Protein AF-A0A4Q4XQJ6-F1 (afdb_monomer)

pLDDT: mean 72.18, std 16.99, range [36.03, 94.44]

Foldseek 3Di:
DDDDPPDDPPPPPPDDPVLVVVVVVVLVVLVVLVVLLVVLVVCVVVVHDDDPVSVVSNVVSVPDDDPVPDDDSVCVVVVVVVCVVPCVVVVVCVVVVNPDDPVVVVVVVVVVVVVVVVVVVVVVVVVVVVVVDDDDDDDPDPCVVVVVVVPD

Mean predicted aligned error: 17.69 Å

Secondary structure (DSSP, 8-state):
----------------HHHHHHHHHHHHHHHHHHHHHHHHHHHHHTTPPPPHHHHHHHHHHHTS--TTTSPPHHHHHHHHHHHHHTSHHHHHHHHTTPPPP-HHHHHHHHHHHHHHHHHHHHHHHHHHHHTTSS-PPPP--TTHHHHHHT--

Sequence (152 aa):
MLSETISASEDVYDYSWDFIHYTSQIQSSYYSLRMLKQILDAVVALKQDLTESFTELRESLISLPTIAEWPTFGDMSGLLSDFASKETLTTVTDILGIPPIDLAQVAAEGTKSKKKKKRKQKQDALRHTVRRNGKRSPSLNPFAILSQASQE

Radius of gyration: 26.63 Å; Cα contacts (8 Å, |Δi|>4): 32; chains: 1; bounding box: 70×65×47 Å

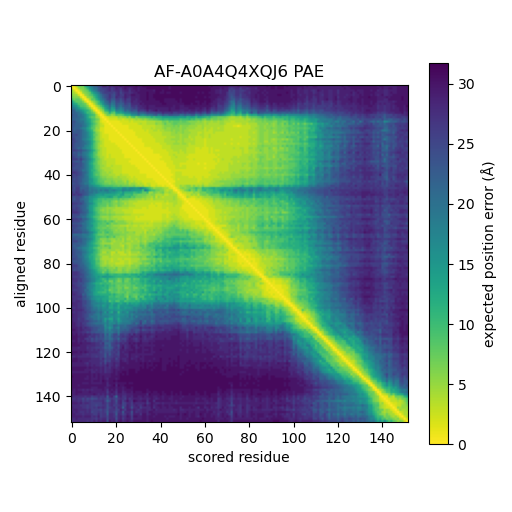Structure (mmCIF, N/CA/C/O backbone):
data_AF-A0A4Q4XQJ6-F1
#
_entry.id   AF-A0A4Q4XQJ6-F1
#
loop_
_atom_site.group_PDB
_atom_site.id
_atom_site.type_symbol
_atom_site.label_atom_id
_atom_site.label_alt_id
_atom_site.label_comp_id
_atom_site.label_asym_id
_atom_site.label_entity_id
_atom_site.label_seq_id
_atom_site.pdbx_PDB_ins_code
_atom_site.Cartn_x
_atom_site.Cartn_y
_atom_site.Cartn_z
_atom_site.occupancy
_atom_site.B_iso_or_equiv
_atom_site.auth_seq_id
_atom_site.auth_comp_id
_atom_site.auth_asym_id
_atom_site.auth_atom_id
_atom_site.pdbx_PDB_model_num
ATOM 1 N N . MET A 1 1 ? 9.582 -46.996 -15.811 1.00 36.03 1 MET A N 1
ATOM 2 C CA . MET A 1 1 ? 9.770 -46.044 -16.921 1.00 36.03 1 MET A CA 1
ATOM 3 C C . MET A 1 1 ? 9.646 -44.650 -16.342 1.00 36.03 1 MET A C 1
ATOM 5 O O . MET A 1 1 ? 8.543 -44.210 -16.061 1.00 36.03 1 MET A O 1
ATOM 9 N N . LEU A 1 2 ? 10.790 -44.048 -16.024 1.00 41.22 2 LEU A N 1
ATOM 10 C CA . LEU A 1 2 ? 10.903 -42.687 -15.509 1.00 41.22 2 LEU A CA 1
ATOM 11 C C . LEU A 1 2 ? 11.041 -41.773 -16.725 1.00 41.22 2 LEU A C 1
ATOM 13 O O . LEU A 1 2 ? 12.142 -41.568 -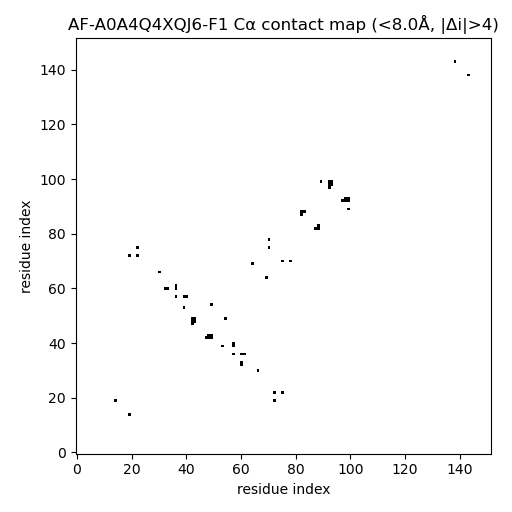17.223 1.00 41.22 2 LEU A O 1
ATOM 17 N N . SER A 1 3 ? 9.916 -41.313 -17.260 1.00 43.69 3 SER A N 1
ATOM 18 C CA . SER A 1 3 ? 9.894 -40.279 -18.293 1.00 43.69 3 SER A CA 1
ATOM 19 C C . SER A 1 3 ? 10.019 -38.918 -17.621 1.00 43.69 3 SER A C 1
ATOM 21 O O . SER A 1 3 ? 9.042 -38.290 -17.226 1.00 43.69 3 SER A O 1
ATOM 23 N N . GLU A 1 4 ? 11.279 -38.556 -17.418 1.00 43.84 4 GLU A N 1
ATOM 24 C CA . GLU A 1 4 ? 11.865 -37.249 -17.695 1.00 43.84 4 GLU A CA 1
ATOM 25 C C . GLU A 1 4 ? 10.933 -36.306 -18.483 1.00 43.84 4 GLU A C 1
ATOM 27 O O . GLU A 1 4 ? 10.807 -36.385 -19.702 1.00 43.84 4 GLU A O 1
ATOM 32 N N . THR A 1 5 ? 10.288 -35.386 -17.768 1.00 43.84 5 THR A N 1
ATOM 33 C CA . THR A 1 5 ? 9.771 -34.132 -18.329 1.00 43.84 5 THR A CA 1
ATOM 34 C C . THR A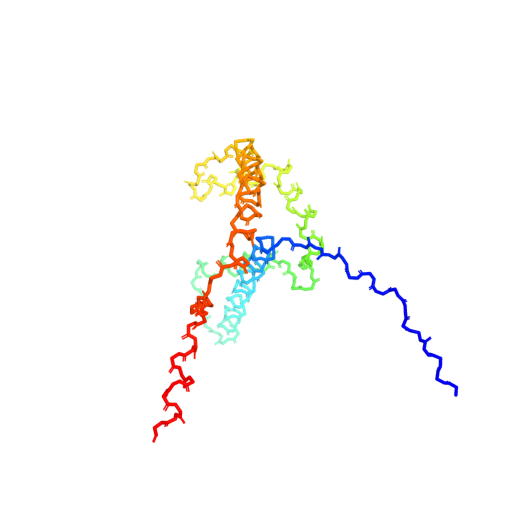 1 5 ? 10.506 -32.980 -17.657 1.00 43.84 5 THR A C 1
ATOM 36 O O . THR A 1 5 ? 9.938 -32.207 -16.890 1.00 43.84 5 THR A O 1
ATOM 39 N N . ILE A 1 6 ? 11.812 -32.907 -17.912 1.00 47.81 6 ILE A N 1
ATOM 40 C CA . ILE A 1 6 ? 12.583 -31.675 -17.772 1.00 47.81 6 ILE A CA 1
ATOM 41 C C . ILE A 1 6 ? 12.646 -31.073 -19.173 1.00 47.81 6 ILE A C 1
ATOM 43 O O . ILE A 1 6 ? 13.465 -31.480 -19.994 1.00 47.81 6 ILE A O 1
ATOM 47 N N . SER A 1 7 ? 11.760 -30.127 -19.474 1.00 40.50 7 SER A N 1
ATOM 48 C CA . SER A 1 7 ? 12.067 -29.106 -20.476 1.00 40.50 7 SER A CA 1
ATOM 49 C C . SER A 1 7 ? 11.046 -27.982 -20.500 1.00 40.50 7 SER A C 1
ATOM 51 O O . SER A 1 7 ? 9.846 -28.228 -20.559 1.00 40.50 7 SER A O 1
ATOM 53 N N . ALA A 1 8 ? 11.605 -26.774 -20.557 1.00 43.41 8 ALA A N 1
ATOM 54 C CA . ALA A 1 8 ? 10.983 -25.470 -20.755 1.00 43.41 8 ALA A CA 1
ATOM 55 C C . ALA A 1 8 ? 10.351 -24.792 -19.524 1.00 43.41 8 ALA A C 1
ATOM 57 O O . ALA A 1 8 ? 9.213 -24.339 -19.573 1.00 43.41 8 ALA A O 1
ATOM 58 N N . SER A 1 9 ? 11.128 -24.602 -18.452 1.00 42.09 9 SER A N 1
ATOM 59 C CA . SER A 1 9 ? 11.056 -23.327 -17.724 1.00 42.09 9 SER A CA 1
ATOM 60 C C . SER A 1 9 ? 12.169 -22.428 -18.264 1.00 42.09 9 SER A C 1
ATOM 62 O O . SER A 1 9 ? 13.330 -22.554 -17.877 1.00 42.09 9 SER A O 1
ATOM 64 N N . GLU A 1 10 ? 11.834 -21.581 -19.237 1.00 43.62 10 GLU A N 1
ATOM 65 C CA . GLU A 1 10 ? 12.689 -20.460 -19.626 1.00 43.62 10 GLU A CA 1
ATOM 66 C C . GLU A 1 10 ? 12.804 -19.500 -18.432 1.00 43.62 10 GLU A C 1
ATOM 68 O O . GLU A 1 10 ? 11.981 -18.608 -18.244 1.00 43.62 10 GLU A O 1
ATOM 73 N N . ASP A 1 11 ? 13.825 -19.687 -17.600 1.00 56.44 11 ASP A N 1
ATOM 74 C CA . ASP A 1 11 ? 14.255 -18.670 -16.644 1.00 56.44 11 ASP A CA 1
ATOM 75 C C . ASP A 1 11 ? 14.937 -17.531 -17.409 1.00 56.44 11 ASP A C 1
ATOM 77 O O . ASP A 1 11 ? 16.153 -17.554 -17.591 1.00 56.44 11 ASP A O 1
ATOM 81 N N . VAL A 1 12 ? 14.191 -16.518 -17.864 1.00 53.50 12 VAL A N 1
ATOM 82 C CA . VAL A 1 12 ? 14.805 -15.234 -18.257 1.00 53.50 12 VAL A CA 1
ATOM 83 C C . VAL A 1 12 ? 13.903 -14.045 -17.925 1.00 53.50 12 VAL A C 1
ATOM 85 O O . VAL A 1 12 ? 13.634 -13.176 -18.751 1.00 53.50 12 VAL A O 1
ATOM 88 N N . TYR A 1 13 ? 13.465 -13.948 -16.675 1.00 58.41 13 TYR A N 1
ATOM 89 C CA . TYR A 1 13 ? 13.164 -12.630 -16.132 1.00 58.41 13 TYR A CA 1
ATOM 90 C C . TYR A 1 13 ? 14.463 -12.009 -15.611 1.00 58.41 13 TYR A C 1
ATOM 92 O O . TYR A 1 13 ? 14.763 -12.063 -14.420 1.00 58.41 13 TYR A O 1
ATOM 100 N N . ASP A 1 14 ? 15.262 -11.442 -16.518 1.00 73.81 14 ASP A N 1
ATOM 101 C CA . ASP A 1 14 ? 16.475 -10.690 -16.168 1.00 73.81 14 ASP A CA 1
ATOM 102 C C . ASP A 1 14 ? 16.075 -9.291 -15.659 1.00 73.81 14 ASP A C 1
ATOM 104 O O . ASP A 1 14 ? 16.262 -8.266 -16.320 1.00 73.81 14 ASP A O 1
ATOM 108 N N . TYR A 1 15 ? 15.407 -9.249 -14.502 1.00 79.88 15 TYR A N 1
ATOM 109 C CA . TYR A 1 15 ? 15.079 -7.996 -13.832 1.00 79.88 15 TYR A CA 1
ATOM 110 C C . TYR A 1 15 ? 16.357 -7.363 -13.281 1.00 79.88 15 TYR A C 1
ATOM 112 O O . TYR A 1 15 ? 17.186 -8.028 -12.657 1.00 79.88 15 TYR A O 1
ATOM 120 N N . SER A 1 16 ? 16.511 -6.048 -13.459 1.00 87.56 16 SER A N 1
ATOM 121 C CA . SER A 1 16 ? 17.620 -5.343 -12.821 1.00 87.56 16 SER A CA 1
ATOM 122 C C . SER A 1 16 ? 17.477 -5.397 -11.299 1.00 87.56 16 SER A C 1
ATOM 124 O O . SER A 1 16 ? 16.372 -5.330 -10.758 1.00 87.56 16 SER A O 1
ATOM 126 N N . TRP A 1 17 ? 18.606 -5.456 -10.592 1.00 88.12 17 TRP A N 1
ATOM 127 C CA . TRP A 1 17 ? 18.612 -5.361 -9.130 1.00 88.12 17 TRP A CA 1
ATOM 128 C C . TRP A 1 17 ? 17.914 -4.097 -8.625 1.00 88.12 17 TRP A C 1
ATOM 130 O O . TRP A 1 17 ? 17.195 -4.160 -7.635 1.00 88.12 17 TRP A O 1
ATOM 140 N N . ASP A 1 18 ? 18.051 -2.979 -9.340 1.00 86.81 18 ASP A N 1
ATOM 141 C CA . ASP A 1 18 ? 17.365 -1.730 -9.002 1.00 86.81 18 ASP A CA 1
ATOM 142 C C . ASP A 1 18 ? 15.839 -1.896 -9.045 1.00 86.81 18 ASP A C 1
ATOM 144 O O . ASP A 1 18 ? 15.145 -1.464 -8.125 1.00 86.81 18 ASP A O 1
ATOM 148 N N . PHE A 1 19 ? 15.314 -2.575 -10.073 1.00 86.12 19 PHE A N 1
ATOM 149 C CA . PHE A 1 19 ? 13.886 -2.868 -10.179 1.00 86.12 19 PHE A CA 1
ATOM 150 C C . PHE A 1 19 ? 13.427 -3.785 -9.046 1.00 86.12 19 PHE A C 1
ATOM 152 O O . PHE A 1 19 ? 12.431 -3.487 -8.394 1.00 86.12 19 PHE A O 1
ATOM 159 N N . ILE A 1 20 ? 14.179 -4.854 -8.764 1.00 87.50 20 ILE A N 1
ATOM 160 C CA . ILE A 1 20 ? 13.864 -5.807 -7.689 1.00 87.50 20 ILE A CA 1
ATOM 161 C C . ILE A 1 20 ? 13.845 -5.114 -6.321 1.00 87.50 20 ILE A C 1
ATOM 163 O O . ILE A 1 20 ? 12.938 -5.335 -5.519 1.00 87.50 20 ILE A O 1
ATOM 167 N N . HIS A 1 21 ? 14.836 -4.270 -6.033 1.00 90.06 21 HIS A N 1
ATOM 168 C CA . HIS A 1 21 ? 14.900 -3.539 -4.771 1.00 90.06 21 HIS A CA 1
ATOM 169 C C . HIS A 1 21 ? 13.756 -2.541 -4.637 1.00 90.06 21 HIS A C 1
ATOM 171 O O . HIS A 1 21 ? 13.147 -2.455 -3.570 1.00 90.06 21 HIS A O 1
ATOM 177 N N . TYR A 1 22 ? 13.436 -1.824 -5.712 1.00 87.00 22 TYR A N 1
ATOM 178 C CA . TYR A 1 22 ? 12.352 -0.855 -5.710 1.00 87.00 22 TYR A CA 1
ATOM 179 C C . TYR A 1 22 ? 10.988 -1.515 -5.483 1.00 87.00 22 TYR A C 1
ATOM 181 O O . TYR A 1 22 ? 10.242 -1.117 -4.588 1.00 87.00 22 TYR A O 1
ATOM 189 N N . THR A 1 23 ? 10.672 -2.579 -6.223 1.00 88.06 23 THR A N 1
ATOM 190 C CA . THR A 1 23 ? 9.419 -3.318 -6.024 1.00 88.06 23 THR A CA 1
ATOM 191 C C . THR A 1 23 ? 9.372 -3.973 -4.646 1.00 88.06 23 THR A C 1
ATOM 193 O O . THR A 1 23 ? 8.333 -3.930 -3.992 1.00 88.06 23 THR A O 1
ATOM 196 N N . SER A 1 24 ? 10.493 -4.499 -4.141 1.00 88.62 24 SER A N 1
ATOM 197 C CA . SER A 1 24 ? 10.576 -5.026 -2.776 1.00 88.62 24 SER A CA 1
ATOM 198 C C . SER A 1 24 ? 10.323 -3.954 -1.714 1.00 88.62 24 SER A C 1
ATOM 200 O O . SER A 1 24 ? 9.689 -4.255 -0.702 1.00 88.62 24 SER A O 1
ATOM 202 N N . GLN A 1 25 ? 10.801 -2.722 -1.911 1.00 91.12 25 GLN A N 1
ATOM 203 C CA . GLN A 1 25 ? 10.503 -1.613 -1.004 1.00 91.12 25 GLN A CA 1
ATOM 204 C C . GLN A 1 25 ? 9.012 -1.293 -1.004 1.00 91.12 25 GLN A C 1
ATOM 206 O O . GLN A 1 25 ? 8.425 -1.211 0.071 1.00 91.12 25 GLN A O 1
ATOM 211 N N . ILE A 1 26 ? 8.386 -1.203 -2.180 1.00 88.31 26 ILE A N 1
ATOM 212 C CA . ILE A 1 26 ? 6.941 -0.971 -2.294 1.00 88.31 26 ILE A CA 1
ATOM 213 C C . ILE A 1 26 ? 6.154 -2.057 -1.549 1.00 88.31 26 ILE A C 1
ATOM 215 O O . ILE A 1 26 ? 5.289 -1.742 -0.734 1.00 88.31 26 ILE A O 1
ATOM 219 N N . GLN A 1 27 ? 6.486 -3.331 -1.781 1.00 88.69 27 GLN A N 1
ATOM 220 C CA . GLN A 1 27 ? 5.848 -4.471 -1.111 1.00 88.69 27 GLN A CA 1
ATOM 221 C C . GLN A 1 27 ? 6.011 -4.396 0.412 1.00 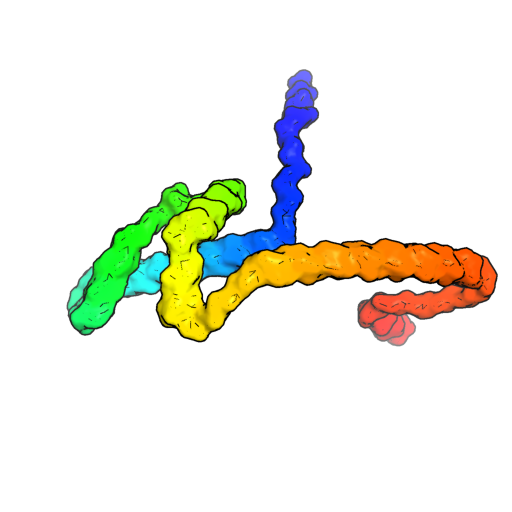88.69 27 GLN A C 1
ATOM 223 O O . GLN A 1 27 ? 5.050 -4.596 1.152 1.00 88.69 27 GLN A O 1
ATOM 228 N N . SER A 1 28 ? 7.213 -4.063 0.889 1.00 89.88 28 SER A N 1
ATOM 229 C CA . SER A 1 28 ? 7.508 -3.915 2.318 1.00 89.88 28 SER A CA 1
ATOM 230 C C . SER A 1 28 ? 6.703 -2.780 2.961 1.00 89.88 28 SER A C 1
ATOM 232 O O . SER A 1 28 ? 6.095 -2.958 4.022 1.00 89.88 28 SER A O 1
ATOM 234 N N . SER A 1 29 ? 6.629 -1.622 2.298 1.00 91.00 29 SER A N 1
ATOM 235 C CA . SER A 1 29 ? 5.823 -0.485 2.751 1.00 91.00 29 SER A CA 1
ATOM 236 C C . SER A 1 29 ? 4.343 -0.848 2.819 1.00 91.00 29 SER A C 1
ATOM 238 O O . SER A 1 29 ? 3.694 -0.623 3.839 1.00 91.00 29 SER A O 1
ATOM 240 N N . TYR A 1 30 ? 3.821 -1.477 1.770 1.00 89.88 30 TYR A N 1
ATOM 241 C CA . TYR A 1 30 ? 2.431 -1.902 1.709 1.00 89.88 30 TYR A CA 1
ATOM 242 C C . TYR A 1 30 ? 2.089 -2.945 2.790 1.00 89.88 30 TYR A C 1
ATOM 244 O O . TYR A 1 30 ? 1.080 -2.823 3.490 1.00 89.88 30 TYR A O 1
ATOM 252 N N . TYR A 1 31 ? 2.971 -3.921 3.014 1.00 91.06 31 TYR A N 1
ATOM 253 C CA . TYR A 1 31 ? 2.824 -4.889 4.101 1.00 91.06 31 TYR A CA 1
ATOM 254 C C . TYR A 1 31 ? 2.807 -4.217 5.481 1.00 91.06 31 TYR A C 1
ATOM 256 O O . TYR A 1 31 ? 1.996 -4.569 6.339 1.00 91.06 31 TYR A O 1
ATOM 264 N N . SER A 1 32 ? 3.652 -3.206 5.686 1.00 93.81 32 SER A N 1
ATOM 265 C CA . SER A 1 32 ? 3.700 -2.439 6.935 1.00 93.81 32 SER A CA 1
ATOM 266 C C . SER A 1 32 ? 2.389 -1.687 7.197 1.00 93.81 32 SER A C 1
ATOM 268 O O . SER A 1 32 ? 1.876 -1.712 8.315 1.00 93.81 32 SER A O 1
ATOM 270 N N . LEU A 1 33 ? 1.790 -1.088 6.162 1.00 93.44 33 LEU A N 1
ATOM 271 C CA . LEU A 1 33 ? 0.477 -0.437 6.260 1.00 93.44 33 LEU A CA 1
ATOM 272 C C . LEU A 1 33 ? -0.635 -1.435 6.603 1.00 93.44 33 LEU A C 1
ATOM 274 O O . LEU A 1 33 ? -1.513 -1.146 7.418 1.00 93.44 33 LEU A O 1
ATOM 278 N N . ARG A 1 34 ? -0.578 -2.646 6.041 1.00 91.56 34 ARG A N 1
ATOM 279 C CA . ARG A 1 34 ? -1.519 -3.719 6.382 1.00 91.56 34 ARG A CA 1
ATOM 280 C C . ARG A 1 34 ? -1.386 -4.153 7.841 1.00 91.56 34 ARG A C 1
ATOM 282 O O . ARG A 1 34 ? -2.401 -4.368 8.499 1.00 91.56 34 ARG A O 1
ATOM 289 N N . MET A 1 35 ? -0.160 -4.259 8.349 1.00 93.81 35 MET A N 1
ATOM 290 C CA . MET A 1 35 ? 0.080 -4.560 9.761 1.00 93.81 35 MET A CA 1
ATOM 291 C C . MET A 1 35 ? -0.480 -3.468 10.668 1.00 93.81 35 MET A C 1
ATOM 293 O O . MET A 1 35 ? -1.151 -3.774 11.649 1.00 93.81 35 MET A O 1
ATOM 297 N N . LEU A 1 36 ? -0.299 -2.199 10.298 1.00 94.44 36 LEU A N 1
ATOM 298 C CA . LEU A 1 36 ? -0.894 -1.084 11.029 1.00 94.44 36 LEU A CA 1
ATOM 299 C C . LEU A 1 36 ? -2.425 -1.186 11.076 1.00 94.44 36 LEU A C 1
ATOM 301 O O . LEU A 1 36 ? -3.006 -1.061 12.151 1.00 94.44 36 LEU A O 1
ATOM 305 N N . LYS A 1 37 ? -3.076 -1.493 9.948 1.00 93.62 37 LYS A N 1
ATOM 306 C CA . LYS A 1 37 ? -4.526 -1.735 9.912 1.00 93.62 37 LYS A CA 1
ATOM 307 C C . LYS A 1 37 ? -4.936 -2.838 10.892 1.00 93.62 37 LYS A C 1
ATOM 309 O O . LYS A 1 37 ? -5.866 -2.648 11.666 1.00 93.62 37 LYS A O 1
ATOM 314 N N . GLN A 1 38 ? -4.235 -3.971 10.879 1.00 92.94 38 GLN A N 1
ATOM 315 C CA . GLN A 1 38 ? -4.539 -5.101 11.764 1.00 92.94 38 GLN A CA 1
ATOM 316 C C . GLN A 1 38 ? -4.382 -4.740 13.245 1.00 92.94 38 GLN A C 1
ATOM 318 O O . GLN A 1 38 ? -5.182 -5.177 14.069 1.00 92.94 38 GLN A O 1
ATOM 323 N N . ILE A 1 39 ? -3.386 -3.918 13.584 1.00 93.81 39 ILE A N 1
ATOM 324 C CA . ILE A 1 39 ? -3.213 -3.397 14.943 1.00 93.81 39 ILE A CA 1
ATOM 325 C C . ILE A 1 39 ? -4.410 -2.517 15.326 1.00 93.81 39 ILE A C 1
ATOM 327 O O . ILE A 1 39 ? -4.981 -2.713 16.395 1.00 93.81 39 ILE A O 1
ATOM 331 N N . LEU A 1 40 ? -4.832 -1.598 14.452 1.00 92.75 40 LEU A N 1
ATOM 332 C CA . LEU A 1 40 ? -6.005 -0.747 14.697 1.00 92.75 40 LEU A CA 1
ATOM 333 C C . LEU A 1 40 ? -7.292 -1.576 14.840 1.00 92.75 40 LEU A C 1
ATOM 335 O O . LEU A 1 40 ? -8.085 -1.323 15.743 1.00 92.75 40 LEU A O 1
ATOM 339 N N . ASP A 1 41 ? -7.471 -2.606 14.010 1.00 92.25 41 ASP A N 1
ATOM 340 C CA . ASP A 1 41 ? -8.590 -3.551 14.112 1.00 92.25 41 ASP A CA 1
ATOM 341 C C . ASP A 1 41 ? -8.598 -4.282 15.463 1.00 92.25 41 ASP A C 1
ATOM 343 O O . ASP A 1 41 ? -9.653 -4.433 16.082 1.00 92.25 41 ASP A O 1
ATOM 347 N N . ALA A 1 42 ? -7.429 -4.703 15.953 1.00 93.50 42 ALA A N 1
ATOM 348 C CA . ALA A 1 42 ? -7.304 -5.353 17.254 1.00 93.50 42 ALA A CA 1
ATOM 349 C C . ALA A 1 42 ? -7.648 -4.402 18.412 1.00 93.50 42 ALA A C 1
ATOM 351 O O . ALA A 1 42 ? -8.351 -4.804 19.337 1.00 93.50 42 ALA A O 1
ATOM 352 N N . VAL A 1 43 ? -7.207 -3.142 18.354 1.00 92.06 43 VAL A N 1
ATOM 353 C CA . VAL A 1 43 ? -7.539 -2.114 19.359 1.00 92.06 43 VAL A CA 1
ATOM 354 C C . VAL A 1 43 ? -9.056 -1.907 19.445 1.00 92.06 43 VAL A C 1
ATOM 356 O O . VAL A 1 43 ? -9.622 -1.953 20.539 1.00 92.06 43 VAL A O 1
ATOM 359 N N . VAL A 1 44 ? -9.728 -1.790 18.296 1.00 90.56 44 VAL A N 1
ATOM 360 C CA . VAL A 1 44 ? -11.195 -1.676 18.225 1.00 90.56 44 VAL A CA 1
ATOM 361 C C . VAL A 1 44 ? -11.878 -2.931 18.772 1.00 90.56 44 VAL A C 1
ATOM 363 O O . VAL A 1 44 ? -12.826 -2.834 19.552 1.00 90.56 44 VAL A O 1
ATOM 366 N N . ALA A 1 45 ? -11.389 -4.123 18.417 1.00 91.94 45 ALA A N 1
ATOM 367 C CA . ALA A 1 45 ? -11.938 -5.389 18.907 1.00 91.94 45 ALA A CA 1
ATOM 368 C C . ALA A 1 45 ? -11.818 -5.538 20.435 1.00 91.94 45 ALA A C 1
ATOM 370 O O . ALA A 1 45 ? -12.685 -6.139 21.073 1.00 91.94 45 ALA A O 1
ATOM 371 N N . LEU A 1 46 ? -10.783 -4.944 21.036 1.00 93.69 46 LEU A N 1
ATOM 372 C CA . LEU A 1 46 ? -10.585 -4.870 22.485 1.00 93.69 46 LEU A CA 1
ATOM 373 C C . LEU A 1 46 ? -11.456 -3.801 23.172 1.00 93.69 46 LEU A C 1
ATOM 375 O O . LEU A 1 46 ? -11.309 -3.589 24.376 1.00 93.69 46 LEU A O 1
ATOM 379 N N . LYS A 1 47 ? -12.384 -3.167 22.440 1.00 84.06 47 LYS A N 1
ATOM 380 C CA . LYS A 1 47 ? -13.280 -2.098 22.916 1.00 84.06 47 LYS A CA 1
ATOM 381 C C . LYS A 1 47 ? -12.536 -0.876 23.459 1.00 84.06 47 LYS A C 1
ATOM 383 O O . LYS A 1 47 ? -13.011 -0.228 24.388 1.00 84.06 47 LYS A O 1
ATOM 388 N N . GLN A 1 48 ? -11.363 -0.583 22.906 1.00 83.62 48 GLN A N 1
ATOM 389 C CA . GLN A 1 48 ? -10.684 0.683 23.150 1.00 83.62 48 GLN A CA 1
ATOM 390 C C . GLN A 1 48 ? -11.105 1.681 22.076 1.00 83.62 48 GLN A C 1
ATOM 392 O O . GLN A 1 48 ? -11.113 1.354 20.888 1.00 83.62 48 GLN A O 1
ATOM 397 N N . ASP A 1 49 ? -11.446 2.894 22.501 1.00 85.00 49 ASP A N 1
ATOM 398 C CA . ASP A 1 49 ? -11.818 3.956 21.577 1.00 85.00 49 ASP A CA 1
ATOM 399 C C . ASP A 1 49 ? -10.580 4.461 20.831 1.00 85.00 49 ASP A C 1
ATOM 401 O O . ASP A 1 49 ? -9.553 4.801 21.426 1.00 85.00 49 ASP A O 1
ATOM 405 N N . LEU A 1 50 ? -10.686 4.518 19.505 1.00 86.44 50 LEU A N 1
ATOM 406 C CA . LEU A 1 50 ? -9.707 5.186 18.661 1.00 86.44 50 LEU A CA 1
ATOM 407 C C . LEU A 1 50 ? -10.004 6.686 18.638 1.00 86.44 50 LEU A C 1
ATOM 409 O O . LEU A 1 50 ? -11.154 7.110 18.533 1.00 86.44 50 LEU A O 1
ATOM 413 N N . THR A 1 51 ? -8.954 7.504 18.681 1.00 91.50 51 THR A N 1
ATOM 414 C CA . THR A 1 51 ? -9.076 8.931 18.359 1.00 91.50 51 THR A CA 1
ATOM 415 C C . THR A 1 51 ? -9.588 9.090 16.925 1.00 91.50 51 THR A C 1
ATOM 417 O O . THR A 1 51 ? -9.276 8.263 16.069 1.00 91.50 51 THR A O 1
ATOM 420 N N . GLU A 1 52 ? -10.319 10.169 16.644 1.00 90.56 52 GLU A N 1
ATOM 421 C CA . GLU A 1 52 ? -10.884 10.474 15.318 1.00 90.56 52 GLU A CA 1
ATOM 422 C C . GLU A 1 52 ? -9.864 10.289 14.182 1.00 90.56 52 GLU A C 1
ATOM 424 O O . GLU A 1 52 ? -10.125 9.554 13.235 1.00 90.56 52 GLU A O 1
ATOM 429 N N . SER A 1 53 ? -8.642 10.805 14.349 1.00 90.88 53 SER A N 1
ATOM 430 C CA . SER A 1 53 ? -7.562 10.657 13.363 1.00 90.88 53 SER A CA 1
ATOM 431 C C . SER A 1 53 ? -7.158 9.201 13.093 1.00 90.88 53 SER A C 1
ATOM 433 O O . SER A 1 53 ? -6.818 8.847 11.966 1.00 90.88 53 SER A O 1
ATOM 435 N N . PHE A 1 54 ? -7.183 8.330 14.107 1.00 91.06 54 PHE A N 1
ATOM 436 C CA . PHE A 1 54 ? -6.883 6.907 13.921 1.00 91.06 54 PHE A CA 1
ATOM 437 C C . PHE A 1 54 ? -8.044 6.156 13.271 1.00 91.06 54 PHE A C 1
ATOM 439 O O . PHE A 1 54 ? -7.808 5.194 12.541 1.00 91.06 54 PHE A O 1
ATOM 446 N N . THR A 1 55 ? -9.278 6.603 13.497 1.00 90.62 55 THR A N 1
ATOM 447 C CA . THR A 1 55 ? -10.461 6.087 12.804 1.00 90.62 55 THR A CA 1
ATOM 448 C C . THR A 1 55 ? -10.413 6.450 11.322 1.00 90.62 55 THR A C 1
ATOM 450 O O . THR A 1 55 ? -10.523 5.563 10.481 1.00 90.62 55 THR A O 1
ATOM 453 N N . GLU A 1 56 ? -10.136 7.711 10.981 1.00 92.88 56 GLU A N 1
ATOM 454 C CA . GLU A 1 56 ? -9.950 8.153 9.589 1.00 92.88 56 GLU A CA 1
ATOM 455 C C . GLU A 1 56 ? -8.807 7.404 8.892 1.00 92.88 56 GLU A C 1
ATOM 457 O O . GLU A 1 56 ? -8.939 6.954 7.747 1.00 92.88 56 GLU A O 1
ATOM 462 N N . LEU A 1 57 ? -7.687 7.215 9.598 1.00 92.94 57 LEU A N 1
ATOM 463 C CA . LEU A 1 57 ? -6.564 6.427 9.101 1.00 92.94 57 LEU A CA 1
ATOM 464 C C . LEU A 1 57 ? -6.977 4.975 8.846 1.00 92.94 57 LEU A C 1
ATOM 466 O O . LEU A 1 57 ? -6.647 4.418 7.801 1.00 92.94 57 LEU A O 1
ATOM 470 N N . ARG A 1 58 ? -7.710 4.354 9.774 1.00 92.56 58 ARG A N 1
ATOM 471 C CA . ARG A 1 58 ? -8.198 2.981 9.627 1.00 92.56 58 ARG A CA 1
ATOM 472 C C . ARG A 1 58 ? -9.105 2.837 8.405 1.00 92.56 58 ARG A C 1
ATOM 474 O O . ARG A 1 58 ? -8.904 1.905 7.630 1.00 92.56 58 ARG A O 1
ATOM 481 N N . GLU A 1 59 ? -10.048 3.755 8.208 1.00 91.50 59 GLU A N 1
ATOM 482 C CA . GLU A 1 59 ? -10.931 3.757 7.034 1.00 91.50 59 GLU A CA 1
ATOM 483 C C . GLU A 1 59 ? -10.138 3.930 5.733 1.00 91.50 59 GLU A C 1
ATOM 485 O O . GLU A 1 59 ? -10.344 3.193 4.766 1.00 91.50 59 GLU A O 1
ATOM 490 N N . SER A 1 60 ? -9.132 4.807 5.737 1.00 91.94 60 SER A N 1
ATOM 491 C CA . SER A 1 60 ? -8.218 4.962 4.600 1.00 91.94 60 SER A CA 1
ATOM 492 C C . SER A 1 60 ? -7.461 3.662 4.297 1.00 91.94 60 SER A C 1
ATOM 494 O O . SER A 1 60 ? -7.356 3.255 3.141 1.00 91.94 60 SER A O 1
ATOM 496 N N . LEU A 1 61 ? -6.988 2.950 5.325 1.00 91.94 61 LEU A N 1
ATOM 497 C CA . LEU A 1 61 ? -6.280 1.673 5.178 1.00 91.94 61 LEU A CA 1
ATOM 498 C C . LEU A 1 61 ? -7.189 0.507 4.754 1.00 91.94 61 LEU A C 1
ATOM 500 O O . LEU A 1 61 ? -6.686 -0.488 4.234 1.00 91.94 61 LEU A O 1
ATOM 504 N N . ILE A 1 62 ? -8.508 0.594 4.960 1.00 89.75 62 ILE A N 1
ATOM 505 C CA . ILE A 1 62 ? -9.470 -0.411 4.474 1.00 89.75 62 ILE A CA 1
ATOM 506 C C . ILE A 1 62 ? -9.590 -0.374 2.950 1.00 89.75 62 ILE A C 1
ATOM 508 O O . ILE A 1 62 ? -9.778 -1.427 2.347 1.00 89.75 62 ILE A O 1
ATOM 512 N N . SER A 1 63 ? -9.443 0.805 2.339 1.00 87.81 63 SER A N 1
ATOM 513 C CA . SER A 1 63 ? -9.516 0.976 0.881 1.00 87.81 63 SER A CA 1
ATOM 514 C C . SER A 1 63 ? -8.343 0.346 0.121 1.00 87.81 63 SER A C 1
ATOM 516 O O . SER A 1 63 ? -8.402 0.196 -1.100 1.00 87.81 63 SER A O 1
ATOM 518 N N . LEU A 1 64 ? -7.275 -0.027 0.833 1.00 85.94 64 LEU A N 1
ATOM 519 C CA . LEU A 1 64 ? -6.140 -0.706 0.232 1.00 85.94 64 LEU A CA 1
ATOM 520 C C . LEU A 1 64 ? -6.557 -2.104 -0.255 1.00 85.94 64 LEU A C 1
ATOM 522 O O . LEU A 1 64 ? -7.325 -2.784 0.432 1.00 85.94 64 LEU A O 1
ATOM 526 N N . PRO A 1 65 ? -6.017 -2.567 -1.400 1.00 85.75 65 PRO A N 1
ATOM 527 C CA . PRO A 1 65 ? -6.293 -3.904 -1.926 1.00 85.75 65 PRO A CA 1
ATOM 528 C C . PRO A 1 65 ? -5.898 -4.998 -0.924 1.00 85.75 65 PRO A C 1
ATOM 530 O O . PRO A 1 65 ? -5.343 -4.732 0.144 1.00 85.75 65 PRO A O 1
ATOM 533 N N . THR A 1 66 ? -6.165 -6.259 -1.235 1.00 84.06 66 THR A N 1
ATOM 534 C CA . THR A 1 66 ? -5.597 -7.387 -0.490 1.00 84.06 66 THR A CA 1
ATOM 535 C C . THR A 1 66 ? -4.213 -7.767 -1.018 1.00 84.06 66 THR A C 1
ATOM 537 O O . THR A 1 66 ? -3.841 -7.437 -2.139 1.00 84.06 66 THR A O 1
ATOM 540 N N . ILE A 1 67 ? -3.439 -8.516 -0.222 1.00 80.88 67 ILE A N 1
ATOM 541 C CA . ILE A 1 67 ? -2.093 -8.954 -0.631 1.00 80.88 67 ILE A CA 1
ATOM 542 C C . ILE A 1 67 ? -2.111 -9.847 -1.881 1.00 80.88 67 ILE A C 1
ATOM 544 O O . ILE A 1 67 ? -1.135 -9.881 -2.616 1.00 80.88 67 ILE A O 1
ATOM 548 N N . ALA A 1 68 ? -3.218 -10.557 -2.115 1.00 80.56 68 ALA A N 1
ATOM 549 C CA . ALA A 1 68 ? -3.400 -11.413 -3.283 1.00 80.56 68 ALA A CA 1
ATOM 550 C C . ALA A 1 68 ? -3.781 -10.620 -4.544 1.00 80.56 68 ALA A C 1
ATOM 552 O O . ALA A 1 68 ? -3.537 -11.083 -5.651 1.00 80.56 68 ALA A O 1
ATOM 553 N N . GLU A 1 69 ? -4.376 -9.439 -4.374 1.00 82.00 69 GLU A N 1
ATOM 554 C CA . GLU A 1 69 ? -4.727 -8.524 -5.468 1.00 82.00 69 GLU A CA 1
ATOM 555 C C . GLU A 1 69 ? -3.571 -7.582 -5.820 1.00 82.00 69 GLU A C 1
ATOM 557 O O . GLU A 1 69 ? -3.619 -6.889 -6.835 1.00 82.00 69 GLU A O 1
ATOM 562 N N . TRP A 1 70 ? -2.541 -7.525 -4.974 1.00 81.38 70 TRP A N 1
ATOM 563 C CA . TRP A 1 70 ? -1.393 -6.669 -5.203 1.00 81.38 70 TRP A CA 1
ATOM 564 C C . TRP A 1 70 ? -0.480 -7.256 -6.303 1.00 81.38 70 TRP A C 1
ATOM 566 O O . TRP A 1 70 ? -0.241 -8.466 -6.307 1.00 81.38 70 TRP A O 1
ATOM 576 N N . PRO A 1 71 ? 0.050 -6.436 -7.235 1.00 82.38 71 PRO A N 1
ATOM 577 C CA . PRO A 1 71 ? 0.768 -6.940 -8.400 1.00 82.38 71 PRO A CA 1
ATOM 578 C C . PRO A 1 71 ? 2.040 -7.713 -8.034 1.00 82.38 71 PRO A C 1
ATOM 580 O O . PRO A 1 71 ? 2.783 -7.349 -7.113 1.00 82.38 71 PRO A O 1
ATOM 583 N N . THR A 1 72 ? 2.328 -8.760 -8.810 1.00 82.19 72 THR A N 1
ATOM 584 C CA . THR A 1 72 ? 3.590 -9.504 -8.715 1.00 82.19 72 THR A CA 1
ATOM 585 C C . THR A 1 72 ? 4.718 -8.772 -9.444 1.00 82.19 72 THR A C 1
ATOM 587 O O . THR A 1 72 ? 4.483 -7.808 -10.169 1.00 82.19 72 THR A O 1
ATOM 590 N N . PHE A 1 73 ? 5.968 -9.231 -9.302 1.00 78.31 73 PHE A N 1
ATOM 591 C CA . PHE A 1 73 ? 7.120 -8.630 -9.995 1.00 78.31 73 PHE A CA 1
ATOM 592 C C . PHE A 1 73 ? 6.912 -8.464 -11.511 1.00 78.31 73 PHE A C 1
ATOM 594 O O . PHE A 1 73 ? 7.351 -7.454 -12.060 1.00 78.31 73 PHE A O 1
ATOM 601 N N . GLY A 1 74 ? 6.222 -9.406 -12.168 1.00 76.81 74 GLY A N 1
ATOM 602 C CA . GLY A 1 74 ? 5.893 -9.301 -13.595 1.00 76.81 74 GLY A CA 1
ATOM 603 C C . GLY A 1 74 ? 4.930 -8.159 -13.896 1.00 76.81 74 GLY A C 1
ATOM 604 O O . GLY A 1 74 ? 5.178 -7.342 -14.787 1.00 76.81 74 GLY A O 1
ATOM 605 N N . ASP A 1 75 ? 3.888 -8.044 -13.082 1.00 82.00 75 ASP A N 1
ATOM 606 C CA . ASP A 1 75 ? 2.807 -7.072 -13.253 1.00 82.00 75 ASP A CA 1
ATOM 607 C C . ASP A 1 75 ? 3.233 -5.647 -12.856 1.00 82.00 75 ASP A C 1
ATOM 609 O O . ASP A 1 75 ? 2.724 -4.659 -13.391 1.00 82.00 75 ASP A O 1
ATOM 613 N N . MET A 1 76 ? 4.214 -5.523 -11.952 1.00 83.69 76 MET A N 1
ATOM 614 C CA . MET A 1 76 ? 4.735 -4.235 -11.477 1.00 83.69 76 MET A CA 1
ATOM 615 C C . MET A 1 76 ? 5.302 -3.374 -12.610 1.00 83.69 76 MET A C 1
ATOM 617 O O . MET A 1 76 ? 5.221 -2.150 -12.548 1.00 83.69 76 MET A O 1
ATOM 621 N N . SER A 1 77 ? 5.857 -3.986 -13.659 1.00 80.75 77 SER A N 1
ATOM 622 C CA . SER A 1 77 ? 6.387 -3.245 -14.810 1.00 80.75 77 SER A CA 1
ATOM 623 C C . SER A 1 77 ? 5.289 -2.485 -15.571 1.00 80.75 77 SER A C 1
ATOM 625 O O . SER A 1 77 ? 5.457 -1.306 -15.900 1.00 80.75 77 SER A O 1
ATOM 627 N N . GLY A 1 78 ? 4.139 -3.133 -15.783 1.00 82.44 78 GLY A N 1
ATOM 628 C CA . GLY A 1 78 ? 2.954 -2.527 -16.386 1.00 82.44 78 GLY A CA 1
ATOM 629 C C . GLY A 1 78 ? 2.363 -1.448 -15.487 1.00 82.44 78 GLY A C 1
ATOM 630 O O . GLY A 1 78 ? 2.131 -0.332 -15.943 1.00 82.44 78 GLY A O 1
ATOM 631 N N . LEU A 1 79 ? 2.237 -1.731 -14.186 1.00 83.44 79 LEU A N 1
ATOM 632 C CA . LEU A 1 79 ? 1.715 -0.759 -13.225 1.00 83.44 79 LEU A CA 1
ATOM 633 C C . LEU A 1 79 ? 2.568 0.516 -13.164 1.00 83.44 79 LEU A C 1
ATOM 635 O O . LEU A 1 79 ? 2.023 1.616 -13.174 1.00 83.44 79 LEU A O 1
ATOM 639 N N . LEU A 1 80 ? 3.898 0.399 -13.143 1.00 81.44 80 LEU A N 1
ATOM 640 C CA . LEU A 1 80 ? 4.781 1.570 -13.135 1.00 81.44 80 LEU A CA 1
ATOM 641 C C . LEU A 1 80 ? 4.713 2.364 -14.444 1.00 81.44 80 LEU A C 1
ATOM 643 O O . LEU A 1 80 ? 4.812 3.590 -14.420 1.00 81.44 80 LEU A O 1
ATOM 647 N N . SER A 1 81 ? 4.503 1.684 -15.571 1.00 80.81 81 SER A N 1
ATOM 648 C CA . SER A 1 81 ? 4.309 2.337 -16.869 1.00 80.81 81 SER A CA 1
ATOM 649 C C . SER A 1 81 ? 2.997 3.127 -16.902 1.00 80.81 81 SER A C 1
ATOM 651 O O . SER A 1 81 ? 2.984 4.291 -17.305 1.00 80.81 81 SER A O 1
ATOM 653 N N . ASP A 1 82 ? 1.916 2.544 -16.383 1.00 83.00 82 ASP A N 1
ATOM 654 C CA . ASP A 1 82 ? 0.634 3.227 -16.210 1.00 83.00 82 ASP A CA 1
ATOM 655 C C . ASP A 1 82 ? 0.775 4.445 -15.289 1.00 83.00 82 ASP A C 1
ATOM 657 O O . ASP A 1 82 ? 0.268 5.523 -15.607 1.00 83.00 82 ASP A O 1
ATOM 661 N N . PHE A 1 83 ? 1.513 4.305 -14.185 1.00 77.75 83 PHE A N 1
ATOM 662 C CA . PHE A 1 83 ? 1.791 5.396 -13.246 1.00 77.75 83 PHE A CA 1
ATOM 663 C C . PHE A 1 83 ? 2.583 6.547 -13.876 1.00 77.75 83 PHE A C 1
ATOM 665 O O . PHE A 1 83 ? 2.344 7.716 -13.561 1.00 77.75 83 PHE A O 1
ATOM 672 N N . ALA A 1 84 ? 3.525 6.229 -14.763 1.00 75.50 84 ALA A N 1
ATOM 673 C CA . ALA A 1 84 ? 4.264 7.232 -15.518 1.00 75.50 84 ALA A CA 1
ATOM 674 C C . ALA A 1 84 ? 3.364 7.940 -16.544 1.00 75.50 84 ALA A C 1
ATOM 676 O O . ALA A 1 84 ? 3.507 9.140 -16.757 1.00 75.50 84 ALA A O 1
ATOM 677 N N . SER A 1 85 ? 2.414 7.220 -17.149 1.00 74.62 85 SER A N 1
ATOM 678 C CA . SER A 1 85 ? 1.513 7.775 -18.168 1.00 74.62 85 SER A CA 1
ATOM 679 C C . SER A 1 85 ? 0.408 8.682 -17.612 1.00 74.62 85 SER A C 1
ATOM 681 O O . SER A 1 85 ? -0.058 9.574 -18.314 1.00 74.62 85 SER A O 1
ATOM 683 N N . LYS A 1 86 ? -0.015 8.468 -16.359 1.00 74.56 86 LYS A N 1
ATOM 684 C CA . LYS A 1 86 ? -1.179 9.134 -15.746 1.00 74.56 86 LYS A CA 1
ATOM 685 C C . LYS A 1 86 ? -0.849 10.412 -14.967 1.00 74.56 86 LYS A C 1
ATOM 687 O O . LYS A 1 86 ? -1.675 10.839 -14.170 1.00 74.56 86 LYS A O 1
ATOM 692 N N . GLU A 1 87 ? 0.357 10.970 -15.101 1.00 73.69 87 GLU A N 1
ATOM 693 C CA . GLU A 1 87 ? 0.858 12.082 -14.260 1.00 73.69 87 GLU A CA 1
ATOM 694 C C . GLU A 1 87 ? 0.802 11.800 -12.739 1.00 73.69 87 GLU A C 1
ATOM 696 O O . GLU A 1 87 ? 1.124 12.640 -11.907 1.00 73.69 87 GLU A O 1
ATOM 701 N N . THR A 1 88 ? 0.484 10.575 -12.320 1.00 76.94 88 THR A N 1
ATOM 702 C CA . THR A 1 88 ? 0.448 10.202 -10.901 1.00 76.94 88 THR A CA 1
ATOM 703 C C . THR A 1 88 ? 1.808 10.371 -10.237 1.00 76.94 88 THR A C 1
ATOM 705 O O . THR A 1 88 ? 1.882 10.721 -9.062 1.00 76.94 88 THR A O 1
ATOM 708 N N . LEU A 1 89 ? 2.895 10.187 -10.993 1.00 74.62 89 LEU A N 1
ATOM 709 C CA . LEU A 1 89 ? 4.241 10.426 -10.490 1.00 74.62 89 LEU A CA 1
ATOM 710 C C . LEU A 1 89 ? 4.479 11.905 -10.149 1.00 74.62 89 LEU A C 1
ATOM 712 O O . LEU A 1 89 ? 5.099 12.170 -9.124 1.00 74.62 89 LEU A O 1
ATOM 716 N N . THR A 1 90 ? 3.964 12.850 -10.948 1.00 75.50 90 THR A N 1
ATOM 717 C CA . THR A 1 90 ? 4.136 14.290 -10.683 1.00 75.50 90 THR A CA 1
ATOM 718 C C . THR A 1 90 ? 3.348 14.711 -9.448 1.00 75.50 90 THR A C 1
ATOM 720 O O . THR A 1 90 ? 3.880 15.391 -8.576 1.00 75.50 90 THR A O 1
ATOM 723 N N . THR A 1 91 ? 2.129 14.188 -9.294 1.00 79.19 91 THR A N 1
ATOM 724 C CA . THR A 1 91 ? 1.316 14.420 -8.090 1.00 79.19 91 THR A CA 1
ATOM 725 C C . THR A 1 91 ? 2.014 13.892 -6.831 1.00 79.19 91 THR A C 1
ATOM 727 O O . THR A 1 91 ? 2.046 14.565 -5.803 1.00 79.19 91 THR A O 1
ATOM 730 N N . VAL A 1 92 ? 2.618 12.700 -6.898 1.00 76.88 92 VAL A N 1
ATOM 731 C CA . VAL A 1 92 ? 3.362 12.123 -5.766 1.00 76.88 92 VAL A CA 1
ATOM 732 C C . VAL A 1 92 ? 4.612 12.943 -5.444 1.00 76.88 92 VAL A C 1
ATOM 734 O O . VAL A 1 92 ? 4.891 13.179 -4.268 1.00 76.88 92 VAL A O 1
ATOM 737 N N . THR A 1 93 ? 5.359 13.403 -6.452 1.00 79.25 93 THR A N 1
ATOM 738 C CA . THR A 1 93 ? 6.531 14.258 -6.215 1.00 79.25 93 THR A CA 1
ATOM 739 C C . THR A 1 93 ? 6.148 15.601 -5.608 1.00 79.25 93 THR A C 1
ATOM 741 O O . THR A 1 93 ? 6.844 16.052 -4.701 1.00 79.25 93 THR A O 1
ATOM 744 N N . ASP A 1 94 ? 5.017 16.183 -6.015 1.00 81.75 94 ASP A N 1
ATOM 745 C CA . ASP A 1 94 ? 4.513 17.445 -5.466 1.00 81.75 94 ASP A CA 1
ATOM 746 C C . ASP A 1 94 ? 4.111 17.299 -3.992 1.00 81.75 94 ASP A C 1
ATOM 748 O O . ASP A 1 94 ? 4.501 18.119 -3.162 1.00 81.75 94 ASP A O 1
ATOM 752 N N . ILE A 1 95 ? 3.409 16.214 -3.637 1.00 83.75 95 ILE A N 1
ATOM 753 C CA . ILE A 1 95 ? 3.048 15.906 -2.241 1.00 83.75 95 ILE A CA 1
ATOM 754 C C . ILE A 1 95 ? 4.301 15.722 -1.375 1.00 83.75 95 ILE A C 1
ATOM 756 O O . ILE A 1 95 ? 4.340 16.169 -0.229 1.00 83.75 95 ILE A O 1
ATOM 760 N N . LEU A 1 96 ? 5.330 15.062 -1.911 1.00 79.75 96 LEU A N 1
ATOM 761 C CA . LEU A 1 96 ? 6.580 14.799 -1.196 1.00 79.75 96 LEU A CA 1
ATOM 762 C C . LEU A 1 96 ? 7.560 15.985 -1.226 1.00 79.75 96 LEU A C 1
ATOM 764 O O . LEU A 1 96 ? 8.619 15.906 -0.601 1.00 79.75 96 LEU A O 1
ATOM 768 N N . GLY A 1 97 ? 7.241 17.066 -1.948 1.00 81.31 97 GLY A N 1
ATOM 769 C CA . GLY A 1 97 ? 8.132 18.213 -2.139 1.00 81.31 97 GLY A CA 1
ATOM 770 C C . GLY A 1 97 ? 9.430 17.865 -2.876 1.00 81.31 97 GLY A C 1
ATOM 771 O O . GLY A 1 97 ? 10.443 18.549 -2.710 1.00 81.31 97 GLY A O 1
ATOM 772 N N . ILE A 1 98 ? 9.430 16.782 -3.656 1.00 79.31 98 ILE A N 1
ATOM 773 C CA . ILE A 1 98 ? 10.584 16.356 -4.445 1.00 79.31 98 ILE A CA 1
ATOM 774 C C . ILE A 1 98 ? 10.572 17.173 -5.740 1.00 79.31 98 ILE A C 1
ATOM 776 O O . ILE A 1 98 ? 9.581 17.122 -6.468 1.00 79.31 98 ILE A O 1
ATOM 780 N N . PRO A 1 99 ? 11.646 17.915 -6.063 1.00 75.50 99 PRO A N 1
ATOM 781 C CA . PRO A 1 99 ? 11.693 18.676 -7.301 1.00 75.50 99 PRO A CA 1
ATOM 782 C C . PRO A 1 99 ? 11.528 17.737 -8.506 1.00 75.50 99 PRO A C 1
ATOM 784 O O . PRO A 1 99 ? 12.118 16.650 -8.510 1.00 75.50 99 PRO A O 1
ATOM 787 N N . PRO A 1 100 ? 10.748 18.137 -9.527 1.00 65.38 100 PRO A N 1
ATOM 788 C CA . PRO A 1 100 ? 10.479 17.295 -10.681 1.00 65.38 100 PRO A CA 1
ATOM 789 C C . PRO A 1 100 ? 11.794 16.919 -11.364 1.00 65.38 100 PRO A C 1
ATOM 791 O O . PRO A 1 100 ? 12.589 17.775 -11.758 1.00 65.38 100 PRO A O 1
ATOM 794 N N . ILE A 1 101 ? 12.039 15.616 -11.466 1.00 66.00 101 ILE A N 1
ATOM 795 C CA . ILE A 1 101 ? 13.234 15.076 -12.108 1.00 66.00 101 ILE A CA 1
ATOM 796 C C . ILE A 1 101 ? 12.971 15.045 -13.613 1.00 66.00 101 ILE A C 1
ATOM 798 O O . ILE A 1 101 ? 12.025 14.398 -14.062 1.00 66.00 101 ILE A O 1
ATOM 802 N N . ASP A 1 102 ? 13.824 15.701 -14.402 1.00 66.75 102 ASP A N 1
ATOM 803 C CA . ASP A 1 102 ? 13.794 15.555 -15.856 1.00 66.75 102 ASP A CA 1
ATOM 804 C C . ASP A 1 102 ? 14.265 14.142 -16.242 1.00 66.75 102 ASP A C 1
ATOM 806 O O . ASP A 1 102 ? 15.460 13.831 -16.305 1.00 66.75 102 ASP A O 1
ATOM 810 N N . LEU A 1 103 ? 13.298 13.259 -16.491 1.00 63.72 103 LEU A N 1
ATOM 811 C CA . LEU A 1 103 ? 13.533 11.869 -16.881 1.00 63.72 103 LEU A CA 1
ATOM 812 C C . LEU A 1 103 ? 14.353 11.761 -18.181 1.00 63.72 103 LEU A C 1
ATOM 814 O O . LEU A 1 103 ? 15.088 10.783 -18.359 1.00 63.72 103 LEU A O 1
ATOM 818 N N . ALA A 1 104 ? 14.301 12.768 -19.065 1.00 59.31 104 ALA A N 1
ATOM 819 C CA . ALA A 1 104 ? 15.101 12.795 -20.288 1.00 59.31 104 ALA A CA 1
ATOM 820 C C . ALA A 1 104 ? 16.599 12.973 -19.984 1.00 59.31 104 ALA A C 1
ATOM 822 O O . ALA A 1 104 ? 17.452 12.351 -20.629 1.00 59.31 104 ALA A O 1
ATOM 823 N N . GLN A 1 105 ? 16.930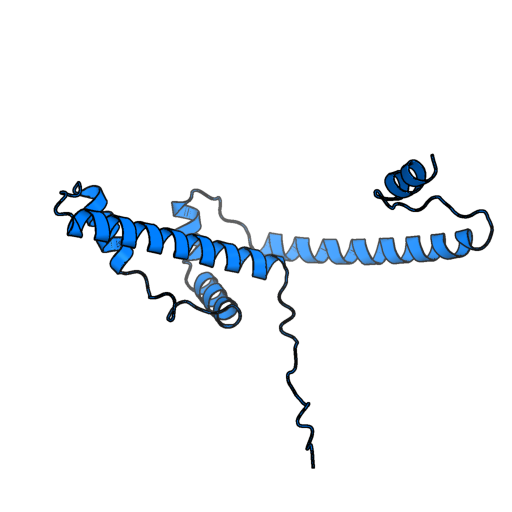 13.759 -18.956 1.00 57.97 105 GLN A N 1
ATOM 824 C CA . GLN A 1 105 ? 18.304 13.956 -18.502 1.00 57.97 105 GLN A CA 1
ATOM 825 C C . GLN A 1 105 ? 18.873 12.682 -17.854 1.00 57.97 105 GLN A C 1
ATOM 827 O O . GLN A 1 105 ? 20.004 12.289 -18.153 1.00 57.97 105 GLN A O 1
ATOM 832 N N . VAL A 1 106 ? 18.069 11.973 -17.055 1.00 60.78 106 VAL A N 1
ATOM 833 C CA . VAL A 1 106 ? 18.470 10.712 -16.399 1.00 60.78 106 VAL A CA 1
ATOM 834 C C . VAL A 1 106 ? 18.745 9.600 -17.423 1.00 60.78 106 VAL A C 1
ATOM 836 O O . VAL A 1 106 ? 19.759 8.896 -17.338 1.00 60.78 106 VAL A O 1
ATOM 839 N N . ALA A 1 107 ? 17.909 9.475 -18.460 1.00 58.91 107 ALA A N 1
ATOM 840 C CA . ALA A 1 107 ? 18.117 8.506 -19.541 1.00 58.91 107 ALA A CA 1
ATOM 841 C C . ALA A 1 107 ? 19.409 8.778 -20.348 1.00 58.91 107 ALA A C 1
ATOM 843 O O . ALA A 1 107 ? 20.116 7.847 -20.768 1.00 58.91 107 ALA A O 1
ATOM 844 N N . ALA A 1 108 ? 19.765 10.054 -20.528 1.00 56.81 108 ALA A N 1
ATOM 845 C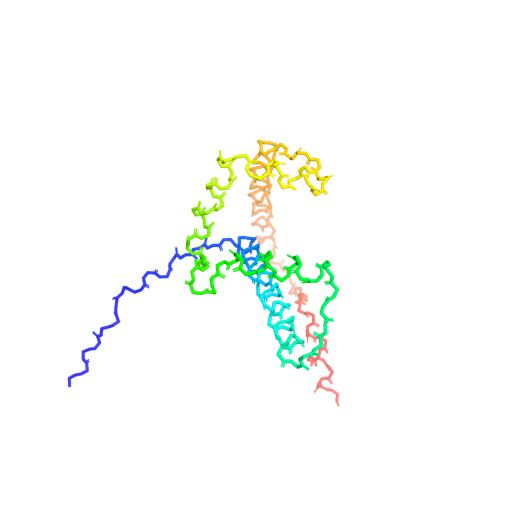 CA . ALA A 1 108 ? 20.987 10.474 -21.214 1.00 56.81 108 ALA A CA 1
ATOM 846 C C . ALA A 1 108 ? 22.272 10.210 -20.399 1.00 56.81 108 ALA A C 1
ATOM 848 O O . ALA A 1 108 ? 23.359 10.052 -20.967 1.00 56.81 108 ALA A O 1
ATOM 849 N N . GLU A 1 109 ? 22.184 10.130 -19.070 1.00 54.72 109 GLU A N 1
ATOM 850 C CA . GLU A 1 109 ? 23.327 9.823 -18.202 1.00 54.72 109 GLU A CA 1
ATOM 851 C C . GLU A 1 109 ? 23.642 8.320 -18.147 1.00 54.72 109 GLU A C 1
ATOM 853 O O . GLU A 1 109 ? 24.815 7.928 -18.221 1.00 54.72 109 GLU A O 1
ATOM 858 N N . GLY A 1 110 ? 22.622 7.454 -18.155 1.00 53.28 110 GLY A N 1
ATOM 859 C CA . GLY A 1 110 ? 22.798 5.994 -18.192 1.00 53.28 110 GLY A CA 1
ATOM 860 C C . GLY A 1 110 ? 23.560 5.484 -19.429 1.00 53.28 110 GLY A C 1
ATOM 861 O O . GLY A 1 110 ? 24.327 4.515 -19.363 1.00 53.28 110 GLY A O 1
ATOM 862 N N . THR A 1 111 ? 23.437 6.173 -20.567 1.00 51.59 111 THR A N 1
ATOM 863 C CA . THR A 1 111 ? 24.148 5.838 -21.815 1.00 51.59 111 THR A CA 1
ATOM 864 C C . THR A 1 111 ? 25.620 6.273 -21.809 1.00 51.59 111 THR A C 1
ATOM 866 O O . THR A 1 111 ? 26.473 5.564 -22.361 1.00 51.59 111 THR A O 1
ATOM 869 N N . LYS A 1 112 ? 25.976 7.371 -21.126 1.00 50.00 112 LYS A N 1
ATOM 870 C CA . LYS A 1 112 ? 27.377 7.828 -20.991 1.00 50.00 112 LYS A CA 1
ATOM 871 C C . LYS A 1 112 ? 28.224 6.847 -20.165 1.00 50.00 112 LYS A C 1
ATOM 873 O O . LYS A 1 112 ? 29.396 6.612 -20.482 1.00 50.00 112 LYS A O 1
ATOM 878 N N . SER A 1 113 ? 27.619 6.197 -19.174 1.00 50.84 113 SER A N 1
ATOM 879 C CA . SER A 1 113 ? 28.260 5.213 -18.287 1.00 50.84 113 SER A CA 1
ATOM 880 C C . SER A 1 113 ? 28.686 3.929 -19.014 1.00 50.84 113 SER A C 1
ATOM 882 O O . SER A 1 113 ? 29.790 3.414 -18.791 1.00 50.84 113 SER A O 1
ATOM 884 N N . LYS A 1 114 ? 27.885 3.450 -19.980 1.00 51.69 114 LYS A N 1
ATOM 885 C CA . LYS A 1 114 ? 28.219 2.266 -20.799 1.00 51.69 114 LYS A CA 1
ATOM 886 C C . LYS A 1 114 ? 29.449 2.496 -21.694 1.00 51.69 114 LYS A C 1
ATOM 888 O O . LYS A 1 114 ? 30.249 1.578 -21.896 1.00 51.69 114 LYS A O 1
ATOM 893 N N . LYS A 1 115 ? 29.674 3.730 -22.169 1.00 50.56 115 LYS A N 1
ATOM 894 C CA . LYS A 1 115 ? 30.831 4.083 -23.019 1.00 50.56 115 LYS A CA 1
ATOM 895 C C . LYS A 1 115 ? 32.157 4.089 -22.239 1.00 50.56 115 LYS A C 1
ATOM 897 O O . LYS A 1 115 ? 33.185 3.676 -22.778 1.00 50.56 115 LYS A O 1
ATOM 902 N N . LYS A 1 116 ? 32.144 4.463 -20.949 1.00 51.28 116 LYS A N 1
ATOM 903 C CA . LYS A 1 116 ? 33.326 4.376 -20.062 1.00 51.28 116 LYS A CA 1
ATOM 904 C C . LYS A 1 116 ? 33.715 2.927 -19.731 1.00 51.28 116 LYS A C 1
ATOM 906 O O . LYS A 1 116 ? 34.909 2.625 -19.696 1.00 51.28 116 LYS A O 1
ATOM 911 N N . LYS A 1 117 ? 32.746 2.014 -19.562 1.00 52.38 117 LYS A N 1
ATOM 912 C CA . LYS A 1 117 ? 33.015 0.597 -19.228 1.00 52.38 117 LYS A CA 1
ATOM 913 C C . LYS A 1 117 ? 33.758 -0.142 -20.357 1.00 52.38 117 LYS A C 1
ATOM 915 O O . LYS A 1 117 ? 34.728 -0.844 -20.081 1.00 52.38 117 LYS A O 1
ATOM 920 N N . LYS A 1 118 ? 33.425 0.123 -21.632 1.00 52.88 118 LYS A N 1
ATOM 921 C CA . LYS A 1 118 ? 34.171 -0.416 -22.796 1.00 52.88 118 LYS A CA 1
ATOM 922 C C . LYS A 1 118 ? 35.623 0.083 -22.887 1.00 52.88 118 LYS A C 1
ATOM 924 O O . LYS A 1 118 ? 36.488 -0.647 -23.366 1.00 52.88 118 LYS A O 1
ATOM 929 N N . ARG A 1 119 ? 35.925 1.302 -22.417 1.00 52.34 119 ARG A N 1
ATOM 930 C CA . ARG A 1 119 ? 37.293 1.860 -22.453 1.00 52.34 119 ARG A CA 1
ATOM 931 C C . ARG A 1 119 ? 38.204 1.254 -21.374 1.00 52.34 119 ARG A C 1
ATOM 933 O O . ARG A 1 119 ? 39.382 1.046 -21.650 1.00 52.34 119 ARG A O 1
ATOM 940 N N . LYS A 1 120 ? 37.662 0.898 -20.200 1.00 51.12 120 LYS A N 1
ATOM 941 C CA . LYS A 1 120 ? 38.399 0.165 -19.150 1.00 51.12 120 LYS A CA 1
ATOM 942 C C . LYS A 1 120 ? 38.728 -1.275 -19.560 1.00 51.12 120 LYS A C 1
ATOM 944 O O . LYS A 1 120 ? 39.859 -1.705 -19.380 1.00 51.12 120 LYS A O 1
ATOM 949 N N . GLN A 1 121 ? 37.802 -1.970 -20.223 1.00 53.72 121 GLN A N 1
ATOM 950 C CA . GLN A 1 121 ? 38.011 -3.363 -20.644 1.00 53.72 121 GLN A CA 1
ATOM 951 C C . GLN A 1 121 ? 39.158 -3.521 -21.667 1.00 53.72 121 GLN A C 1
ATOM 953 O O . GLN A 1 121 ? 39.903 -4.496 -21.617 1.00 53.72 121 GLN A O 1
ATOM 958 N N . LYS A 1 122 ? 39.374 -2.524 -22.544 1.00 53.19 122 LYS A N 1
ATOM 959 C CA . LYS A 1 122 ? 40.553 -2.482 -23.435 1.00 53.19 122 LYS A CA 1
ATOM 960 C C . LYS A 1 122 ? 41.868 -2.202 -22.693 1.00 53.19 122 LYS A C 1
ATOM 962 O O . LYS A 1 122 ? 42.900 -2.729 -23.095 1.00 53.19 122 LYS A O 1
ATOM 967 N N . GLN A 1 123 ? 41.852 -1.402 -21.624 1.00 53.84 123 GLN A N 1
ATOM 968 C CA . GLN A 1 123 ? 43.045 -1.148 -20.804 1.00 53.84 123 GLN A CA 1
ATOM 969 C C . GLN A 1 123 ? 43.424 -2.352 -19.932 1.00 53.84 123 GLN A C 1
ATOM 971 O O . GLN A 1 123 ? 44.613 -2.625 -19.777 1.00 53.84 123 GLN A O 1
ATOM 976 N N . ASP A 1 124 ? 42.449 -3.108 -19.426 1.00 52.94 124 ASP A N 1
ATOM 977 C CA . ASP A 1 124 ? 42.719 -4.325 -18.651 1.00 52.94 124 ASP A CA 1
ATOM 978 C C . ASP A 1 124 ? 43.230 -5.478 -19.529 1.00 52.94 124 ASP A C 1
ATOM 980 O O . ASP A 1 124 ? 44.119 -6.218 -19.107 1.00 52.94 124 ASP A O 1
ATOM 984 N N . ALA A 1 125 ? 42.786 -5.574 -20.789 1.00 54.97 125 ALA A N 1
ATOM 985 C CA . ALA A 1 125 ? 43.350 -6.524 -21.755 1.00 54.97 125 ALA A CA 1
ATOM 986 C C . ALA A 1 125 ? 44.842 -6.251 -22.051 1.00 54.97 125 ALA A C 1
ATOM 988 O O . ALA A 1 125 ? 45.637 -7.185 -22.143 1.00 54.97 125 ALA A O 1
ATOM 989 N N . LEU A 1 126 ? 45.242 -4.974 -22.117 1.00 52.50 126 LEU A N 1
ATOM 990 C CA . LEU A 1 126 ? 46.645 -4.551 -22.254 1.00 52.50 126 LEU A CA 1
ATOM 991 C C . LEU A 1 126 ? 47.477 -4.790 -20.980 1.00 52.50 126 LEU A C 1
ATOM 993 O O . LEU A 1 126 ? 48.681 -5.007 -21.063 1.00 52.50 126 LEU A O 1
ATOM 997 N N . ARG A 1 127 ? 46.856 -4.785 -19.795 1.00 51.50 127 ARG A N 1
ATOM 998 C CA . ARG A 1 127 ? 47.530 -5.116 -18.524 1.00 51.50 127 ARG A CA 1
ATOM 999 C C . ARG A 1 127 ? 47.700 -6.624 -18.321 1.00 51.50 127 ARG A C 1
ATOM 1001 O O . ARG A 1 127 ? 48.660 -7.049 -17.678 1.00 51.50 127 ARG A O 1
ATOM 1008 N N . HIS A 1 128 ? 46.809 -7.435 -18.891 1.00 51.69 128 HIS A N 1
ATOM 1009 C CA . HIS A 1 128 ? 46.885 -8.895 -18.820 1.00 51.69 128 HIS A CA 1
ATOM 1010 C C . HIS A 1 128 ? 48.005 -9.499 -19.675 1.00 51.69 128 HIS A C 1
ATOM 1012 O O . HIS A 1 128 ? 48.557 -10.531 -19.294 1.00 51.69 128 HIS A O 1
ATOM 1018 N N . THR A 1 129 ? 48.396 -8.862 -20.782 1.00 50.84 129 THR A N 1
ATOM 1019 C CA . THR A 1 129 ? 49.532 -9.331 -21.595 1.00 50.84 129 THR A CA 1
ATOM 1020 C C . THR A 1 129 ? 50.880 -9.068 -20.918 1.00 50.84 129 THR A C 1
ATOM 1022 O O . THR A 1 129 ? 51.790 -9.880 -21.053 1.00 50.84 129 THR A O 1
ATOM 1025 N N . VAL A 1 130 ? 50.994 -8.006 -20.111 1.00 48.47 130 VAL A N 1
ATOM 1026 C CA . VAL A 1 130 ? 52.223 -7.668 -19.363 1.00 48.47 130 VAL A CA 1
ATOM 1027 C C . VAL A 1 130 ? 52.413 -8.555 -18.121 1.00 48.47 130 VAL A C 1
ATOM 1029 O O . VAL A 1 130 ? 53.540 -8.878 -17.758 1.00 48.47 130 VAL A O 1
ATOM 1032 N N . ARG A 1 131 ? 51.329 -9.034 -17.492 1.00 48.47 131 ARG A N 1
ATOM 1033 C CA . ARG A 1 131 ? 51.385 -9.895 -16.289 1.00 48.47 131 ARG A CA 1
ATOM 1034 C C . ARG A 1 131 ? 51.788 -11.352 -16.539 1.00 48.47 131 ARG A C 1
ATOM 1036 O O . ARG A 1 131 ? 51.906 -12.111 -15.580 1.00 48.47 131 ARG A O 1
ATOM 1043 N N . ARG A 1 132 ? 52.008 -11.767 -17.791 1.00 49.78 132 ARG A N 1
ATOM 1044 C CA . ARG A 1 132 ? 52.441 -13.142 -18.094 1.00 49.78 132 ARG A CA 1
ATOM 1045 C C . ARG A 1 132 ? 53.916 -13.400 -17.757 1.00 49.78 132 ARG A C 1
ATOM 1047 O O . ARG A 1 132 ? 54.273 -14.553 -17.558 1.00 49.78 132 ARG A O 1
ATOM 1054 N N . ASN A 1 133 ? 54.724 -12.348 -17.585 1.00 50.12 133 ASN A N 1
ATOM 1055 C CA . ASN A 1 133 ? 56.116 -12.442 -17.145 1.00 50.12 133 ASN A CA 1
ATOM 1056 C C . ASN A 1 133 ? 56.333 -11.625 -15.863 1.00 50.12 133 ASN A C 1
ATOM 1058 O O . ASN A 1 133 ? 56.575 -10.425 -15.918 1.00 50.12 133 ASN A O 1
ATOM 1062 N N . GLY A 1 134 ? 56.277 -12.286 -14.704 1.00 45.31 134 GLY A N 1
ATOM 1063 C CA . GLY A 1 134 ? 56.780 -11.726 -13.444 1.00 45.31 134 GLY A CA 1
ATOM 1064 C C . GLY A 1 134 ? 55.824 -11.853 -12.259 1.00 45.31 134 GLY A C 1
ATOM 1065 O O . GLY A 1 134 ? 54.848 -11.122 -12.172 1.00 45.31 134 GLY A O 1
ATOM 1066 N N . LYS A 1 135 ? 56.178 -12.770 -11.347 1.00 48.94 135 LYS A N 1
ATOM 1067 C CA . LYS A 1 135 ? 55.831 -12.875 -9.912 1.00 48.94 135 LYS A CA 1
ATOM 1068 C C . LYS A 1 135 ? 54.363 -12.607 -9.511 1.00 48.94 135 LYS A C 1
ATOM 1070 O O . LYS A 1 135 ? 53.853 -11.493 -9.552 1.00 48.94 135 LYS A O 1
ATOM 1075 N N . ARG A 1 136 ? 53.719 -13.681 -9.030 1.00 47.50 136 ARG A N 1
ATOM 1076 C CA . ARG A 1 136 ? 52.349 -13.747 -8.487 1.00 47.50 136 ARG A CA 1
ATOM 1077 C C . ARG A 1 136 ? 52.090 -12.606 -7.491 1.00 47.50 136 ARG A C 1
ATOM 1079 O O . ARG A 1 136 ? 52.769 -12.516 -6.474 1.00 47.50 136 ARG A O 1
ATOM 1086 N N . SER A 1 137 ? 51.106 -11.753 -7.778 1.00 55.88 137 SER A N 1
ATOM 1087 C CA . SER A 1 137 ? 50.634 -10.732 -6.837 1.00 55.88 137 SER A CA 1
ATOM 1088 C C . SER A 1 137 ? 49.783 -11.363 -5.725 1.00 55.88 137 SER A C 1
ATOM 1090 O O . SER A 1 137 ? 49.044 -12.303 -6.032 1.00 55.88 137 SER A O 1
ATOM 1092 N N . PRO A 1 138 ? 49.807 -10.831 -4.488 1.00 56.22 138 PRO A N 1
ATOM 1093 C CA . PRO A 1 138 ? 48.956 -11.311 -3.401 1.00 56.22 138 PRO A CA 1
ATOM 1094 C C . PRO A 1 138 ? 47.479 -11.179 -3.788 1.00 56.22 138 PRO A C 1
ATOM 1096 O O . PRO A 1 138 ? 47.073 -10.176 -4.380 1.00 56.22 138 PRO A O 1
ATOM 1099 N N . SER A 1 139 ? 46.681 -12.203 -3.499 1.00 61.66 139 SER A N 1
ATOM 1100 C CA . SER A 1 139 ? 45.241 -12.198 -3.757 1.00 61.66 139 SER A CA 1
ATOM 1101 C C . SER A 1 139 ? 44.551 -11.082 -2.969 1.00 61.66 139 SER A C 1
ATOM 1103 O O . SER A 1 139 ? 44.754 -10.981 -1.763 1.00 61.66 139 SER A O 1
ATOM 1105 N N . LEU A 1 140 ? 43.673 -10.310 -3.621 1.00 64.06 140 LEU A N 1
ATOM 1106 C CA . LEU A 1 140 ? 42.735 -9.360 -2.994 1.00 64.06 140 LEU A CA 1
ATOM 1107 C C . LEU A 1 140 ? 41.616 -10.076 -2.199 1.00 64.06 140 LEU A C 1
ATOM 1109 O O . LEU A 1 140 ? 40.457 -9.676 -2.250 1.00 64.06 140 LEU A O 1
ATOM 11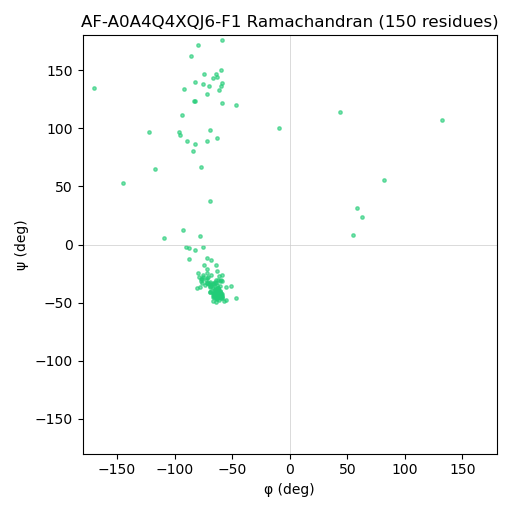13 N N . ASN A 1 141 ? 41.928 -11.176 -1.511 1.00 73.69 141 ASN A N 1
ATOM 1114 C CA . ASN A 1 141 ? 40.959 -11.885 -0.686 1.00 73.69 141 ASN A CA 1
ATOM 1115 C C . ASN A 1 141 ? 41.060 -11.370 0.763 1.00 73.69 141 ASN A C 1
ATOM 1117 O O . ASN A 1 141 ? 42.070 -11.650 1.413 1.00 73.69 141 ASN A O 1
ATOM 1121 N N . PRO A 1 142 ? 40.047 -10.652 1.288 1.00 68.81 142 PRO A N 1
ATOM 1122 C CA . PRO A 1 142 ? 40.066 -10.135 2.659 1.00 68.81 142 PRO A CA 1
ATOM 1123 C C . PRO A 1 142 ? 40.092 -11.245 3.724 1.00 68.81 142 PRO A C 1
ATOM 1125 O O . PRO A 1 142 ? 40.497 -10.993 4.853 1.00 68.81 142 PRO A O 1
ATOM 1128 N N . PHE A 1 143 ? 39.735 -12.483 3.368 1.00 65.06 143 PHE A N 1
ATOM 1129 C CA . PHE A 1 143 ? 39.779 -13.639 4.267 1.00 65.06 143 PHE A CA 1
ATOM 1130 C C . PHE A 1 143 ? 41.135 -14.363 4.283 1.00 65.06 143 PHE A C 1
ATOM 1132 O O . PHE A 1 143 ? 41.319 -15.290 5.066 1.00 65.06 143 PHE A O 1
ATOM 1139 N N . ALA A 1 144 ? 42.114 -13.942 3.470 1.00 70.69 144 ALA A N 1
ATOM 1140 C CA . ALA A 1 144 ? 43.447 -14.558 3.453 1.00 70.69 144 ALA A CA 1
ATOM 1141 C C . ALA A 1 144 ? 44.208 -14.403 4.789 1.00 70.69 144 ALA A C 1
ATOM 1143 O O . ALA A 1 144 ? 45.084 -15.206 5.108 1.00 70.69 144 ALA A O 1
ATOM 1144 N N . ILE A 1 145 ? 43.846 -13.406 5.598 1.00 68.06 145 ILE A N 1
ATOM 1145 C CA . ILE A 1 145 ? 44.395 -13.199 6.947 1.00 68.06 145 ILE A CA 1
ATOM 1146 C C . ILE A 1 145 ? 43.992 -14.349 7.886 1.00 68.06 145 ILE A C 1
ATOM 1148 O O . ILE A 1 145 ? 44.790 -14.776 8.715 1.00 68.06 145 ILE A O 1
ATOM 1152 N N . LEU A 1 146 ? 42.795 -14.919 7.710 1.00 64.62 146 LEU A N 1
ATOM 1153 C CA . LEU A 1 146 ? 42.314 -16.027 8.543 1.00 64.62 146 LEU A CA 1
ATOM 1154 C C . LEU A 1 146 ? 43.074 -17.327 8.267 1.00 64.62 146 LEU A C 1
ATOM 1156 O O . LEU A 1 146 ? 43.308 -18.109 9.181 1.00 64.62 146 LEU A O 1
ATOM 1160 N N . SER A 1 147 ? 43.510 -17.544 7.022 1.00 68.38 147 SER A N 1
ATOM 1161 C CA . SER A 1 147 ? 44.333 -18.711 6.686 1.00 68.38 147 SER A CA 1
ATOM 1162 C C . SER A 1 147 ? 45.734 -18.664 7.300 1.00 68.38 147 SER A C 1
ATOM 1164 O O . SER A 1 147 ? 46.309 -19.719 7.538 1.00 68.38 147 SER A O 1
ATOM 1166 N N . GLN A 1 148 ? 46.276 -17.472 7.575 1.00 65.50 148 GLN A N 1
ATOM 1167 C CA . GLN A 1 148 ? 47.583 -17.326 8.227 1.00 65.50 148 GLN A CA 1
ATOM 1168 C C . GLN A 1 148 ? 47.499 -17.568 9.738 1.00 65.50 148 GLN A C 1
ATOM 1170 O O . GLN A 1 148 ? 48.384 -18.202 10.296 1.00 65.50 148 GLN A O 1
ATOM 1175 N N . ALA A 1 149 ? 46.408 -17.143 10.380 1.00 62.16 149 ALA A N 1
ATOM 1176 C CA . ALA A 1 149 ? 46.192 -17.324 11.818 1.00 62.16 149 ALA A CA 1
ATOM 1177 C C . ALA A 1 149 ? 45.897 -18.780 12.236 1.00 62.16 149 ALA A C 1
ATOM 1179 O O . ALA A 1 149 ? 45.894 -19.086 13.419 1.00 62.16 149 ALA A O 1
ATOM 1180 N N . SER A 1 150 ? 45.626 -19.677 11.282 1.00 63.72 150 SER A N 1
ATOM 1181 C CA . SER A 1 150 ? 45.350 -21.095 11.554 1.00 63.72 150 SER A CA 1
ATOM 1182 C C . SER A 1 150 ? 46.608 -21.981 11.554 1.00 63.72 150 SER A C 1
ATOM 1184 O O . SER A 1 150 ? 46.477 -23.192 11.727 1.00 63.72 150 SER A O 1
ATOM 1186 N N . GLN A 1 151 ? 47.794 -21.423 11.283 1.00 60.00 151 GLN A N 1
ATOM 1187 C CA . GLN A 1 151 ? 49.062 -22.168 11.207 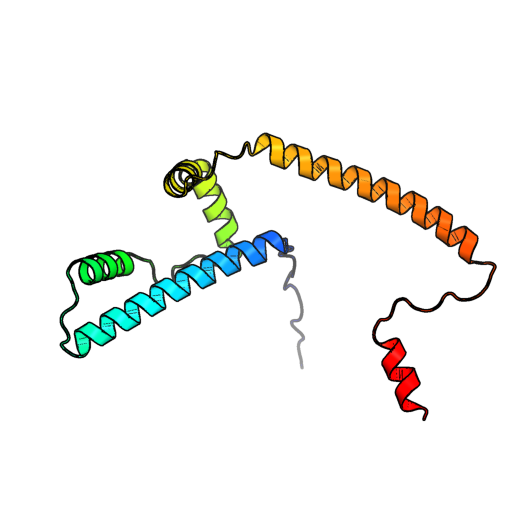1.00 60.00 151 GLN A CA 1
ATOM 1188 C C . GLN A 1 151 ? 50.028 -21.888 12.374 1.00 60.00 151 GLN A C 1
ATOM 1190 O O . GLN A 1 151 ? 51.147 -22.399 12.345 1.00 60.00 151 GLN A O 1
ATOM 1195 N N . GLU A 1 152 ? 49.600 -21.121 13.380 1.00 45.25 152 GLU A N 1
ATOM 1196 C CA . GLU A 1 152 ? 50.251 -21.033 14.700 1.00 45.25 152 GLU A CA 1
ATOM 1197 C C . GLU A 1 152 ? 49.539 -21.954 15.699 1.00 45.25 152 GLU A C 1
ATOM 1199 O O . GLU A 1 152 ? 50.251 -22.588 16.511 1.00 45.25 152 GLU A O 1
#

Solvent-accessible surface area (ba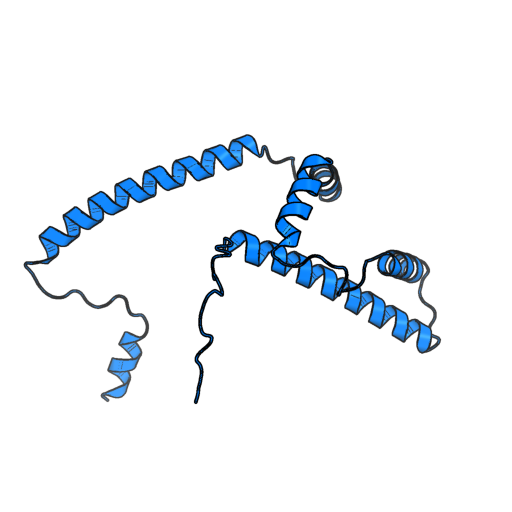ckbone atoms only — not comparable to full-atom values): 9545 Å² total; per-residue (Å²): 136,87,80,83,81,87,80,83,82,82,86,72,84,83,70,51,68,68,56,54,52,52,53,50,49,54,52,52,54,52,52,51,52,52,51,51,40,54,51,54,51,50,42,48,74,70,72,46,87,69,56,70,71,55,46,54,49,43,56,58,52,63,76,51,78,53,83,87,73,49,74,49,83,77,49,44,58,57,53,52,51,51,36,64,72,65,52,50,55,58,55,50,28,59,75,68,70,45,79,88,74,62,63,70,60,56,60,58,50,61,57,57,54,57,59,54,54,60,56,50,56,58,53,51,57,61,52,55,67,60,58,74,70,69,79,90,74,85,75,94,52,87,65,56,63,60,66,59,68,71,75,118